Protein AF-A0AAE9Z7R3-F1 (afdb_monomer)

Organism: NCBI:txid137584

Sequence (63 aa):
MTAKISKGFNLQRFNNSLEPLEQALKEKQQSPGHLVLLTHALTDLHQQLDVLQQQVFTPENPG

Nearest PDB structures (foldseek):
  8vaa-assembly1_Q  TM=8.410E-01  e=4.579E+00  Legionella pneumophila
  3lg7-assembly1_B  TM=6.315E-01  e=8.726E+00  synthetic construct

Structure (mmCIF, N/CA/C/O backbone):
data_AF-A0AAE9Z7R3-F1
#
_entry.id   AF-A0AAE9Z7R3-F1
#
loop_
_atom_site.group_PDB
_atom_site.id
_atom_site.type_symbol
_atom_site.label_atom_id
_atom_site.label_alt_id
_atom_site.label_comp_id
_atom_site.label_asym_id
_atom_site.label_entity_id
_atom_site.label_seq_id
_atom_site.pdbx_PDB_ins_code
_atom_site.Cartn_x
_atom_site.Cartn_y
_atom_site.Cartn_z
_atom_site.occupancy
_atom_site.B_iso_or_equiv
_atom_site.auth_seq_id
_atom_site.auth_comp_id
_atom_site.auth_asym_id
_atom_site.auth_atom_id
_atom_site.pdbx_PDB_model_num
ATOM 1 N N . MET A 1 1 ? 21.588 16.144 -9.205 1.00 32.12 1 MET A N 1
ATOM 2 C CA . MET A 1 1 ? 21.259 14.866 -9.870 1.00 32.12 1 MET A CA 1
ATOM 3 C C . MET A 1 1 ? 19.792 14.577 -9.605 1.00 32.12 1 MET A C 1
ATOM 5 O O . MET A 1 1 ? 19.438 14.307 -8.469 1.00 32.12 1 MET A O 1
ATOM 9 N N . THR A 1 2 ? 18.924 14.748 -10.596 1.00 39.28 2 THR A N 1
ATOM 10 C CA . THR A 1 2 ? 17.484 14.474 -10.473 1.00 39.28 2 THR A CA 1
ATOM 11 C C . THR A 1 2 ? 17.280 12.987 -10.737 1.00 39.28 2 THR A C 1
ATOM 13 O O . THR A 1 2 ? 17.574 12.527 -11.841 1.00 39.28 2 THR A O 1
ATOM 16 N N . ALA A 1 3 ? 16.851 12.219 -9.733 1.00 42.78 3 ALA A N 1
ATOM 17 C CA . ALA A 1 3 ? 16.547 10.804 -9.917 1.00 42.78 3 ALA A CA 1
ATOM 18 C C . ALA A 1 3 ? 15.454 10.682 -10.990 1.00 42.78 3 ALA A C 1
ATOM 20 O O . ALA A 1 3 ? 14.337 11.168 -10.806 1.00 42.78 3 ALA A O 1
ATOM 21 N N . LYS A 1 4 ? 15.790 10.099 -12.147 1.00 49.91 4 LYS A N 1
ATOM 22 C CA . LYS A 1 4 ? 14.794 9.751 -13.160 1.00 49.91 4 LYS A CA 1
ATOM 23 C C . LYS A 1 4 ? 14.003 8.585 -12.595 1.00 49.91 4 LYS A C 1
ATOM 25 O O . LYS A 1 4 ? 14.486 7.461 -12.573 1.00 49.91 4 LYS A O 1
ATOM 30 N N . ILE A 1 5 ? 12.819 8.894 -12.088 1.00 57.59 5 ILE A N 1
ATOM 31 C CA . ILE A 1 5 ? 11.857 7.908 -11.622 1.00 57.59 5 ILE A CA 1
ATOM 32 C C . ILE A 1 5 ? 11.579 6.953 -12.793 1.00 57.59 5 ILE A C 1
ATOM 34 O O . ILE A 1 5 ? 11.232 7.402 -13.889 1.00 57.59 5 ILE A O 1
ATOM 38 N N . SER A 1 6 ? 11.836 5.662 -12.589 1.00 57.03 6 SER A N 1
ATOM 39 C CA . SER A 1 6 ? 11.840 4.650 -13.645 1.00 57.03 6 SER A CA 1
ATOM 40 C C . SER A 1 6 ? 10.470 4.549 -14.342 1.00 57.03 6 SER A C 1
ATOM 42 O O . SER A 1 6 ? 9.429 4.741 -13.707 1.00 57.03 6 SER A O 1
ATOM 44 N N . LYS A 1 7 ? 10.454 4.291 -15.663 1.00 60.72 7 LYS A N 1
ATOM 45 C CA . LYS A 1 7 ? 9.236 4.210 -16.501 1.00 60.72 7 LYS A CA 1
ATOM 46 C C . LYS A 1 7 ? 8.312 3.096 -15.983 1.00 60.72 7 LYS A C 1
ATOM 48 O O . LYS A 1 7 ? 8.442 1.947 -16.385 1.00 60.72 7 LYS A O 1
ATOM 53 N N . GLY A 1 8 ? 7.369 3.435 -15.111 1.00 64.56 8 GLY A N 1
ATOM 54 C CA . GLY A 1 8 ? 6.416 2.483 -14.527 1.00 64.56 8 GLY A CA 1
ATOM 55 C C . GLY A 1 8 ? 6.206 2.667 -13.028 1.00 64.56 8 GLY A C 1
ATOM 56 O O . GLY A 1 8 ? 5.159 2.281 -12.514 1.00 64.56 8 GLY A O 1
ATOM 57 N N . PHE A 1 9 ? 7.139 3.324 -12.336 1.00 72.44 9 PHE A N 1
ATOM 58 C CA . PHE A 1 9 ? 6.916 3.722 -10.954 1.00 72.44 9 PHE A CA 1
ATOM 59 C C . PHE A 1 9 ? 6.106 5.016 -10.893 1.00 72.44 9 PHE A C 1
ATOM 61 O O . PHE A 1 9 ? 6.474 6.036 -11.479 1.00 72.44 9 PHE A O 1
ATOM 68 N N . ASN A 1 10 ? 4.997 4.977 -10.160 1.00 79.44 10 ASN A N 1
ATOM 69 C CA . ASN A 1 10 ? 4.135 6.129 -9.952 1.00 79.44 10 ASN A CA 1
ATOM 70 C C . ASN A 1 10 ? 4.341 6.675 -8.533 1.00 79.44 10 ASN A C 1
ATOM 72 O O . ASN A 1 10 ? 3.766 6.162 -7.577 1.00 79.44 10 ASN A O 1
ATOM 76 N N . LEU A 1 11 ? 5.134 7.745 -8.421 1.00 77.88 11 LEU A N 1
ATOM 77 C CA . LEU A 1 11 ? 5.431 8.418 -7.149 1.00 77.88 11 LEU A CA 1
ATOM 78 C C . LEU A 1 11 ? 4.162 8.913 -6.437 1.00 77.88 11 LEU A C 1
ATOM 80 O O . LEU A 1 11 ? 4.080 8.875 -5.215 1.00 77.88 11 LEU A O 1
ATOM 84 N N . GLN A 1 12 ? 3.160 9.360 -7.197 1.00 81.19 12 GLN A N 1
ATOM 85 C CA . GLN A 1 12 ? 1.891 9.810 -6.632 1.00 81.19 12 GLN A CA 1
ATOM 86 C C . GLN A 1 12 ? 1.116 8.638 -6.024 1.00 81.19 12 GLN A C 1
ATOM 88 O O . GLN A 1 12 ? 0.608 8.756 -4.916 1.00 81.19 12 GLN A O 1
ATOM 93 N N . ARG A 1 13 ? 1.073 7.487 -6.708 1.00 79.69 13 ARG A N 1
ATOM 94 C CA . ARG A 1 13 ? 0.455 6.264 -6.173 1.00 79.69 13 ARG A CA 1
ATOM 95 C C . ARG A 1 13 ? 1.189 5.773 -4.923 1.00 79.69 13 ARG A C 1
ATOM 97 O O . ARG A 1 13 ? 0.534 5.399 -3.963 1.00 79.69 13 ARG A O 1
ATOM 104 N N . PHE A 1 14 ? 2.518 5.840 -4.914 1.00 82.06 14 PHE A N 1
ATOM 105 C CA . PHE A 1 14 ? 3.335 5.481 -3.754 1.00 82.06 14 PHE A CA 1
ATOM 106 C C . PHE A 1 14 ? 3.011 6.344 -2.533 1.00 82.06 14 PHE A C 1
ATOM 108 O O . PHE A 1 14 ? 2.707 5.820 -1.464 1.00 82.06 14 PHE A O 1
ATOM 115 N N . ASN A 1 15 ? 2.989 7.666 -2.709 1.00 81.38 15 ASN A N 1
ATOM 116 C CA . ASN A 1 15 ? 2.646 8.593 -1.633 1.00 81.38 15 ASN A CA 1
ATOM 117 C C . ASN A 1 15 ? 1.207 8.388 -1.135 1.00 81.38 15 ASN A C 1
ATOM 119 O O . ASN A 1 15 ? 0.979 8.360 0.072 1.00 81.38 15 ASN A O 1
ATOM 123 N N . ASN A 1 16 ? 0.256 8.165 -2.047 1.00 82.81 16 ASN A N 1
ATOM 124 C CA . ASN A 1 16 ? -1.141 7.905 -1.694 1.00 82.81 16 ASN A CA 1
ATOM 125 C C . ASN A 1 16 ? -1.325 6.603 -0.892 1.00 82.81 16 ASN A C 1
ATOM 127 O O . ASN A 1 16 ? -2.283 6.499 -0.131 1.00 82.81 16 ASN A O 1
ATOM 131 N N . SER A 1 17 ? -0.438 5.615 -1.054 1.00 81.00 17 SER A N 1
ATOM 132 C CA . SER A 1 17 ? -0.477 4.358 -0.293 1.00 81.00 17 SER A CA 1
ATOM 133 C C . SER A 1 17 ? 0.228 4.462 1.070 1.00 81.00 17 SER A C 1
ATOM 135 O O . SER A 1 17 ? -0.081 3.686 1.972 1.00 81.00 17 SER A O 1
ATOM 137 N N . LEU A 1 18 ? 1.134 5.431 1.257 1.00 82.00 18 LEU A N 1
ATOM 138 C CA . LEU A 1 18 ? 1.834 5.667 2.528 1.00 82.00 18 LEU A CA 1
ATOM 139 C C . LEU A 1 18 ? 0.983 6.405 3.564 1.00 82.00 18 LEU A C 1
ATOM 141 O O . LEU A 1 18 ? 0.996 6.042 4.736 1.00 82.00 18 LEU A O 1
ATOM 145 N N . GLU A 1 19 ? 0.234 7.422 3.151 1.00 80.88 19 GLU A N 1
ATOM 146 C CA . GLU A 1 19 ? -0.565 8.249 4.061 1.00 80.88 19 GLU A CA 1
ATOM 147 C C . GLU A 1 19 ? -1.583 7.443 4.907 1.00 80.88 19 GLU A C 1
ATOM 149 O O . GLU A 1 19 ? -1.562 7.562 6.139 1.00 80.88 19 GLU A O 1
ATOM 154 N N . PRO A 1 20 ? -2.412 6.548 4.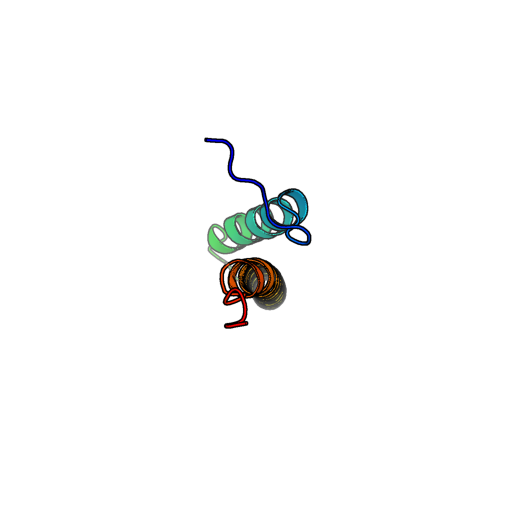326 1.00 76.38 20 PRO A N 1
ATOM 155 C CA . PRO A 1 20 ? -3.310 5.702 5.112 1.00 76.38 20 PRO A CA 1
ATOM 156 C C . PRO A 1 20 ? -2.557 4.658 5.947 1.00 76.38 20 PRO A C 1
ATOM 158 O O . PRO A 1 20 ? -3.029 4.285 7.021 1.00 76.38 20 PRO A O 1
ATOM 161 N N . LEU A 1 21 ? -1.378 4.207 5.502 1.00 79.38 21 LEU A N 1
ATOM 162 C CA . LEU A 1 21 ? -0.532 3.290 6.267 1.00 79.38 21 LEU A CA 1
ATOM 163 C C . LEU A 1 21 ? -0.022 3.964 7.549 1.00 79.38 21 LEU A C 1
ATOM 165 O O . LEU A 1 21 ? -0.122 3.396 8.634 1.00 79.38 21 LEU A O 1
ATOM 169 N N . GLU A 1 22 ? 0.478 5.195 7.445 1.00 82.38 22 GLU A N 1
ATOM 170 C CA . GLU A 1 22 ? 0.936 5.970 8.597 1.00 82.38 22 GLU A CA 1
ATOM 171 C C . GLU A 1 22 ? -0.194 6.269 9.582 1.00 82.38 22 GLU A C 1
ATOM 173 O O . GLU A 1 22 ? 0.014 6.209 10.795 1.00 82.38 22 GLU A O 1
ATOM 178 N N . GLN A 1 23 ? -1.390 6.590 9.082 1.00 80.19 23 GLN A N 1
ATOM 179 C CA . GLN A 1 23 ? -2.562 6.805 9.930 1.00 80.19 23 GLN A CA 1
ATOM 180 C C . GLN A 1 23 ? -2.962 5.517 10.658 1.00 80.19 23 GLN A C 1
ATOM 182 O O . GLN A 1 23 ? -3.083 5.523 11.883 1.00 80.19 23 GLN A O 1
ATOM 187 N N . ALA A 1 24 ? -3.048 4.394 9.946 1.00 75.44 24 ALA A N 1
ATOM 188 C CA . ALA A 1 24 ? -3.409 3.105 10.531 1.00 75.44 24 ALA A CA 1
ATOM 189 C C . ALA A 1 24 ? -2.353 2.546 11.510 1.00 75.44 24 ALA A C 1
ATOM 191 O O . ALA A 1 24 ? -2.689 1.765 12.402 1.00 75.44 24 ALA A O 1
ATOM 192 N N . LEU A 1 25 ? -1.083 2.953 11.387 1.00 77.00 25 LEU A N 1
ATOM 193 C CA . LEU A 1 25 ? -0.028 2.656 12.366 1.00 77.00 25 LEU A CA 1
ATOM 194 C C . LEU A 1 25 ? -0.090 3.560 13.608 1.00 77.00 25 LEU A C 1
ATOM 196 O O . LEU A 1 25 ? 0.295 3.134 14.697 1.00 77.00 25 LEU A O 1
ATOM 200 N N . LYS A 1 26 ? -0.559 4.807 13.466 1.00 80.69 26 LYS A N 1
ATOM 201 C CA . LYS A 1 26 ? -0.753 5.745 14.589 1.00 80.69 26 LYS A CA 1
ATOM 202 C C . LYS A 1 26 ? -1.977 5.390 15.432 1.00 80.69 26 LYS A C 1
ATOM 204 O O . LYS A 1 26 ? -2.015 5.704 16.625 1.00 80.69 26 LYS A O 1
ATOM 209 N N . GLU A 1 27 ? -2.970 4.738 14.840 1.00 78.69 27 GLU A N 1
ATOM 210 C CA . GLU A 1 27 ? -4.149 4.273 15.557 1.00 78.69 27 GLU A CA 1
ATOM 211 C C . GLU A 1 27 ? -3.816 3.101 16.493 1.00 78.69 27 GLU A C 1
ATOM 213 O O . GLU A 1 27 ? -3.459 2.003 16.076 1.00 78.69 27 GLU A O 1
ATOM 218 N N . LYS A 1 28 ? -3.980 3.321 17.805 1.00 64.62 28 LYS A N 1
ATOM 219 C CA . LYS A 1 28 ? -3.743 2.299 18.843 1.00 64.62 28 LYS A CA 1
ATOM 220 C C . LYS A 1 28 ? -4.774 1.163 18.845 1.00 64.62 28 LYS A C 1
ATOM 222 O O . LYS A 1 28 ? -4.556 0.157 19.515 1.00 64.62 28 LYS A O 1
ATOM 227 N N . GLN A 1 29 ? -5.903 1.332 18.155 1.00 67.06 29 GLN A N 1
ATOM 228 C CA . GLN A 1 29 ? -6.961 0.328 18.049 1.00 67.06 29 GLN A CA 1
ATOM 229 C C . GLN A 1 29 ? -7.058 -0.170 16.611 1.00 67.06 29 GLN A C 1
ATOM 231 O O . GLN A 1 29 ? -7.705 0.431 15.755 1.00 67.06 29 GLN A O 1
ATOM 236 N N . GLN A 1 30 ? -6.420 -1.306 16.352 1.00 72.12 30 GLN A N 1
ATOM 237 C CA . GLN A 1 30 ? -6.510 -1.956 15.055 1.00 72.12 30 GLN A CA 1
ATOM 238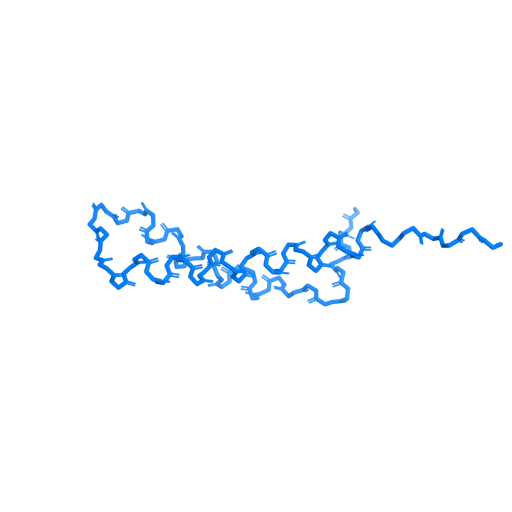 C C . GLN A 1 30 ? -7.778 -2.806 15.016 1.00 72.12 30 GLN A C 1
ATOM 240 O O . GLN A 1 30 ? -7.868 -3.861 15.642 1.00 72.12 30 GLN A O 1
ATOM 245 N N . SER A 1 31 ? -8.792 -2.309 14.309 1.00 78.81 31 SER A N 1
ATOM 246 C CA . SER A 1 31 ? -9.962 -3.113 13.971 1.00 78.81 31 SER A CA 1
ATOM 247 C C . SER A 1 31 ? -9.579 -4.166 12.915 1.00 78.81 31 SER A C 1
ATOM 249 O O . SER A 1 31 ? -8.625 -3.961 12.158 1.00 78.81 31 SER A O 1
ATOM 251 N N . PRO A 1 32 ? -10.325 -5.276 12.785 1.00 77.38 32 PRO A N 1
ATOM 252 C CA . PRO A 1 32 ? -10.097 -6.247 11.714 1.00 77.38 32 PRO A CA 1
ATOM 253 C C . PRO A 1 32 ? -10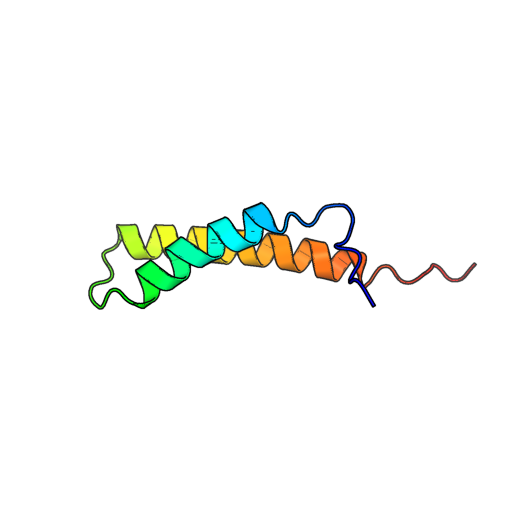.131 -5.614 10.313 1.00 77.38 32 PRO A C 1
ATOM 255 O O . PRO A 1 32 ? -9.343 -5.985 9.448 1.00 77.38 32 PRO A O 1
ATOM 258 N N . GLY A 1 33 ? -10.986 -4.605 10.104 1.00 78.56 33 GLY A N 1
ATOM 259 C CA . GLY A 1 33 ? -11.018 -3.827 8.862 1.00 78.56 33 GLY A CA 1
ATOM 260 C C . GLY A 1 33 ? -9.736 -3.019 8.630 1.00 78.56 33 GLY A C 1
ATOM 261 O O . GLY A 1 33 ? -9.241 -2.970 7.506 1.00 78.56 33 GLY A O 1
ATOM 262 N N . HIS A 1 34 ? -9.143 -2.459 9.689 1.00 76.50 34 HIS A N 1
ATOM 263 C CA . HIS A 1 34 ? -7.864 -1.745 9.606 1.00 76.50 34 HIS A CA 1
ATOM 264 C C . HIS A 1 34 ? -6.697 -2.664 9.240 1.00 76.50 34 HIS A C 1
ATOM 266 O O . HIS A 1 34 ? -5.855 -2.279 8.435 1.00 76.50 34 HIS A O 1
ATOM 272 N N . LEU A 1 35 ? -6.665 -3.896 9.755 1.00 79.69 35 LEU A N 1
ATOM 273 C CA . LEU A 1 35 ? -5.624 -4.868 9.397 1.00 79.69 35 LEU A CA 1
ATOM 274 C C . LEU A 1 35 ? -5.681 -5.266 7.914 1.00 79.69 35 LEU A C 1
ATOM 276 O O . LEU A 1 35 ? -4.640 -5.410 7.270 1.00 79.69 35 LEU A O 1
ATOM 280 N N . VAL A 1 36 ? -6.885 -5.399 7.350 1.00 84.12 36 VAL A N 1
ATOM 281 C CA . VAL A 1 36 ? -7.070 -5.688 5.917 1.00 84.12 36 VAL A CA 1
ATOM 282 C C . VAL A 1 36 ? -6.586 -4.516 5.061 1.00 84.12 36 VAL A C 1
ATOM 284 O O . VAL A 1 36 ? -5.843 -4.727 4.103 1.00 84.12 36 VAL A O 1
ATOM 287 N N . LEU A 1 37 ? -6.937 -3.281 5.435 1.00 81.00 37 LEU A N 1
ATOM 288 C CA . LEU A 1 37 ? -6.480 -2.074 4.737 1.00 81.00 37 LEU A CA 1
ATOM 289 C C . LEU A 1 37 ? -4.955 -1.914 4.792 1.00 81.00 37 LEU A C 1
ATOM 291 O O . LEU A 1 37 ? -4.336 -1.637 3.767 1.00 81.00 37 LEU A O 1
ATOM 295 N N . LEU A 1 38 ? -4.343 -2.167 5.952 1.00 81.94 38 LEU A N 1
ATOM 296 C CA . LEU A 1 38 ? -2.886 -2.188 6.116 1.00 81.94 38 LEU A CA 1
ATOM 297 C C . LEU A 1 38 ? -2.229 -3.233 5.212 1.00 81.94 38 LEU A C 1
ATOM 299 O O . LEU A 1 38 ? -1.248 -2.937 4.536 1.00 81.94 38 LEU A O 1
ATOM 303 N N . THR A 1 39 ? -2.785 -4.443 5.162 1.00 85.12 39 THR A N 1
ATOM 304 C CA . THR A 1 39 ? -2.255 -5.528 4.322 1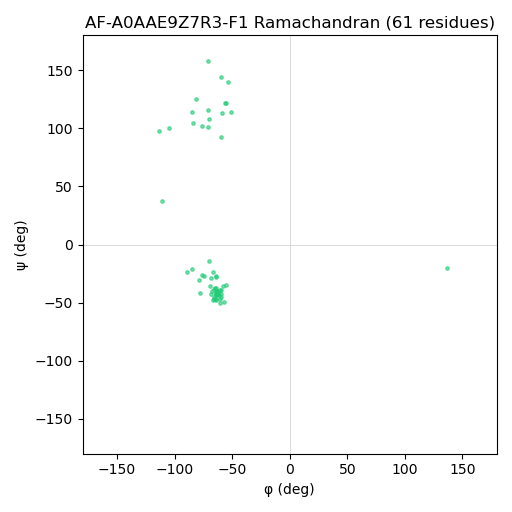.00 85.12 39 THR A CA 1
ATOM 305 C C . THR A 1 39 ? -2.321 -5.168 2.838 1.00 85.12 39 THR A C 1
ATOM 307 O O . THR A 1 39 ? -1.362 -5.397 2.099 1.00 85.12 39 THR A O 1
ATOM 310 N N . HIS A 1 40 ? -3.423 -4.558 2.398 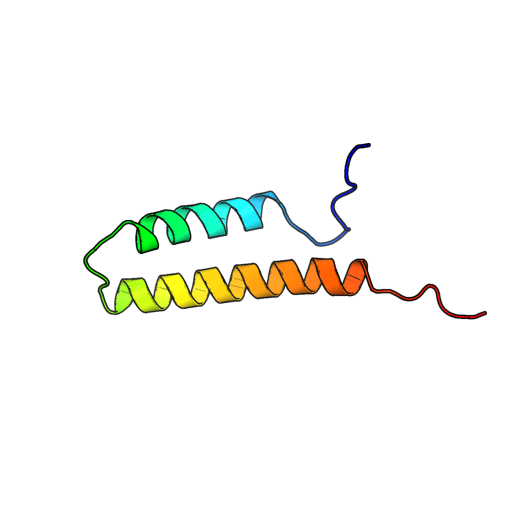1.00 85.56 40 HIS A N 1
ATOM 311 C CA . HIS A 1 40 ? -3.571 -4.071 1.027 1.00 85.56 40 HIS A CA 1
ATOM 312 C C . HIS A 1 40 ? -2.570 -2.954 0.707 1.00 85.56 40 HIS A C 1
ATOM 314 O O . HIS A 1 40 ? -1.898 -3.027 -0.320 1.00 85.56 40 HIS A O 1
ATOM 320 N N . ALA A 1 41 ? -2.423 -1.963 1.592 1.00 83.25 41 ALA A N 1
ATOM 321 C CA . ALA A 1 41 ? -1.473 -0.866 1.418 1.00 83.25 41 ALA A CA 1
ATOM 322 C C . ALA A 1 41 ? -0.019 -1.366 1.358 1.00 83.25 41 ALA A C 1
ATOM 324 O O . ALA A 1 41 ? 0.738 -0.962 0.478 1.00 83.25 41 ALA A O 1
ATOM 325 N N . LEU A 1 42 ? 0.364 -2.301 2.234 1.00 85.25 42 LEU A N 1
ATOM 326 C CA . LEU A 1 42 ? 1.695 -2.916 2.224 1.00 85.25 42 LEU A CA 1
ATOM 327 C C . LEU A 1 42 ? 1.953 -3.720 0.948 1.00 85.25 42 LEU A C 1
ATOM 329 O O . LEU A 1 42 ? 3.043 -3.639 0.387 1.00 85.25 42 LEU A O 1
ATOM 333 N N . THR A 1 43 ? 0.957 -4.469 0.475 1.00 88.00 43 THR A N 1
ATOM 334 C CA . THR A 1 43 ? 1.061 -5.242 -0.771 1.00 88.00 43 THR A CA 1
ATOM 335 C C . THR A 1 43 ? 1.235 -4.318 -1.976 1.00 88.00 43 THR A C 1
ATOM 337 O O . THR A 1 43 ? 2.080 -4.571 -2.831 1.00 88.00 43 THR A O 1
ATOM 340 N N . ASP A 1 44 ? 0.477 -3.221 -2.026 1.00 85.19 44 ASP A N 1
ATOM 341 C CA . ASP A 1 44 ? 0.577 -2.219 -3.087 1.00 85.19 44 ASP A CA 1
ATOM 342 C C . ASP A 1 44 ? 1.954 -1.535 -3.102 1.00 85.19 44 ASP A C 1
ATOM 344 O O . ASP A 1 44 ? 2.572 -1.399 -4.159 1.00 85.19 44 ASP A O 1
ATOM 348 N N . LEU A 1 45 ? 2.483 -1.174 -1.928 1.00 85.00 45 LEU A N 1
ATOM 349 C CA . LEU A 1 45 ? 3.832 -0.618 -1.792 1.00 85.00 45 LEU A CA 1
ATOM 350 C C . LEU A 1 45 ? 4.909 -1.626 -2.212 1.00 85.00 45 LEU A C 1
ATOM 352 O O . LEU A 1 45 ? 5.846 -1.252 -2.915 1.00 85.00 45 LEU A O 1
ATOM 356 N N . HIS A 1 46 ? 4.765 -2.898 -1.834 1.00 85.06 46 HIS A N 1
ATOM 357 C CA . HIS A 1 46 ? 5.697 -3.957 -2.225 1.00 85.06 46 HIS A CA 1
ATOM 358 C C . HIS A 1 46 ? 5.747 -4.125 -3.746 1.00 85.06 46 HIS A C 1
ATOM 360 O O . HIS A 1 46 ? 6.826 -4.115 -4.326 1.00 85.06 46 HIS A O 1
ATOM 366 N N . GLN A 1 47 ? 4.590 -4.176 -4.413 1.00 84.56 47 GLN A N 1
ATOM 367 C CA . GLN A 1 47 ? 4.525 -4.267 -5.876 1.00 84.56 47 GLN A CA 1
ATOM 368 C C . GLN A 1 47 ? 5.186 -3.068 -6.562 1.00 84.56 47 GLN A C 1
ATOM 370 O O . GLN A 1 47 ? 5.858 -3.215 -7.581 1.00 84.56 47 GLN A O 1
ATOM 375 N N . GLN A 1 48 ? 5.010 -1.864 -6.017 1.00 79.38 48 GLN A N 1
ATOM 376 C CA . GLN A 1 48 ? 5.646 -0.669 -6.567 1.00 79.38 48 GLN A CA 1
ATOM 377 C C . GLN A 1 48 ? 7.168 -0.674 -6.364 1.00 79.38 48 GLN A C 1
ATOM 379 O O . GLN A 1 48 ? 7.901 -0.227 -7.249 1.00 79.38 48 GLN A O 1
ATOM 384 N N . LEU A 1 49 ? 7.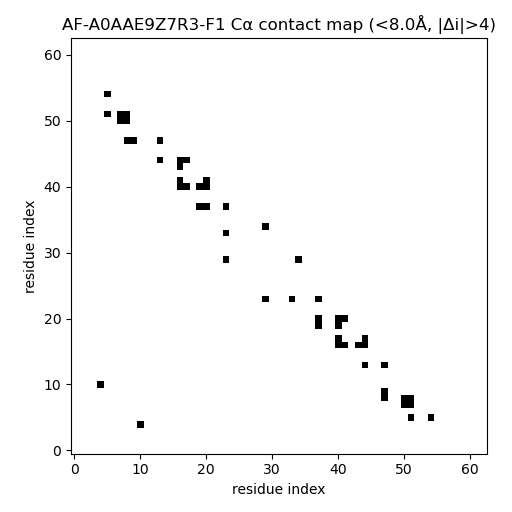650 -1.199 -5.235 1.00 81.38 49 LEU A N 1
ATOM 385 C CA . LEU A 1 49 ? 9.078 -1.397 -4.980 1.00 81.38 49 LEU A CA 1
ATOM 386 C C . LEU A 1 49 ? 9.676 -2.475 -5.891 1.00 81.38 49 LEU A C 1
ATOM 388 O O . LEU A 1 49 ? 10.761 -2.261 -6.426 1.00 81.38 49 LEU A O 1
ATOM 392 N N . ASP A 1 50 ? 8.957 -3.568 -6.147 1.00 82.94 50 ASP A N 1
ATOM 393 C CA . ASP A 1 50 ? 9.372 -4.602 -7.100 1.00 82.94 50 ASP A CA 1
ATOM 394 C C . ASP A 1 50 ? 9.536 -4.031 -8.511 1.00 82.94 50 ASP A C 1
ATOM 396 O O . ASP A 1 50 ? 10.532 -4.305 -9.179 1.00 82.94 50 ASP A O 1
ATOM 400 N N . VAL A 1 51 ? 8.608 -3.176 -8.959 1.00 79.56 51 VAL A N 1
ATOM 401 C CA . VAL A 1 51 ? 8.718 -2.484 -10.256 1.00 79.56 51 VAL A CA 1
ATOM 402 C C . VAL A 1 51 ? 9.984 -1.624 -10.323 1.00 79.56 51 VAL A C 1
ATOM 404 O O . VAL A 1 51 ? 10.647 -1.590 -11.361 1.00 79.56 51 VAL A O 1
ATOM 407 N N . LEU A 1 52 ? 10.356 -0.951 -9.229 1.00 72.88 52 LEU A N 1
ATOM 408 C CA . LEU A 1 52 ? 11.619 -0.214 -9.163 1.00 72.88 52 LEU A CA 1
ATOM 409 C C . LEU A 1 52 ? 12.826 -1.154 -9.210 1.00 72.88 52 LEU A C 1
ATOM 411 O O . LEU A 1 52 ? 13.749 -0.908 -9.983 1.00 72.88 52 LEU A O 1
ATOM 415 N N . GLN A 1 53 ? 12.829 -2.227 -8.419 1.00 72.69 53 GLN A N 1
ATOM 416 C CA . GLN A 1 53 ? 13.952 -3.163 -8.346 1.00 72.69 53 GLN A CA 1
ATOM 417 C C . GLN A 1 53 ? 14.193 -3.887 -9.672 1.00 72.69 53 GLN A C 1
ATOM 419 O O . GLN A 1 53 ? 15.333 -3.959 -10.121 1.00 72.69 53 GLN A O 1
ATOM 424 N N . GLN A 1 54 ? 13.138 -4.347 -10.347 1.00 69.00 54 GLN A N 1
ATOM 425 C CA . GLN A 1 54 ? 13.247 -5.025 -11.641 1.00 69.00 54 GLN A CA 1
ATOM 426 C C . GLN A 1 54 ? 13.807 -4.115 -12.744 1.00 69.00 54 GLN A C 1
ATOM 428 O O . GLN A 1 54 ? 14.455 -4.602 -13.664 1.00 69.00 54 GLN A O 1
ATOM 433 N N . GLN A 1 55 ? 13.599 -2.797 -12.651 1.00 61.84 55 GLN A N 1
ATOM 434 C CA . GLN A 1 55 ? 14.151 -1.832 -13.610 1.00 61.84 55 GLN A CA 1
ATOM 435 C C . GLN A 1 55 ? 15.543 -1.315 -13.228 1.00 61.84 55 GLN A C 1
ATOM 437 O O . GLN A 1 55 ? 16.288 -0.881 -14.101 1.00 61.84 55 GLN A O 1
ATOM 442 N N . VAL A 1 56 ? 15.915 -1.363 -11.947 1.00 58.22 56 VAL A N 1
ATOM 443 C CA . VAL A 1 56 ? 17.294 -1.106 -11.492 1.00 58.22 56 VAL A CA 1
ATOM 444 C C . VAL A 1 56 ? 18.197 -2.312 -11.786 1.00 58.22 56 VAL A C 1
ATOM 446 O O . VAL A 1 56 ? 19.396 -2.146 -11.992 1.00 58.22 56 VAL A O 1
ATOM 449 N N . PHE A 1 57 ? 17.614 -3.511 -11.859 1.00 48.56 57 PHE A N 1
ATOM 450 C CA . PHE A 1 57 ? 18.290 -4.782 -12.116 1.00 48.56 57 PHE A CA 1
ATOM 451 C C . PHE A 1 57 ? 17.932 -5.377 -13.485 1.00 48.56 57 PHE A C 1
ATOM 453 O O . PHE A 1 57 ? 17.821 -6.592 -13.626 1.00 48.56 57 PHE A O 1
ATOM 460 N N . THR A 1 58 ? 17.769 -4.552 -14.520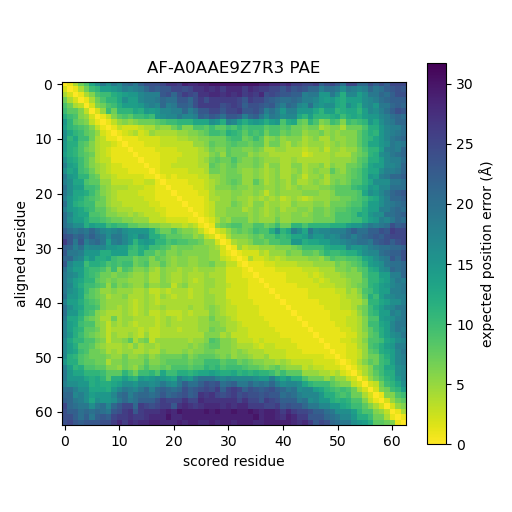 1.00 49.38 58 THR A N 1
ATOM 461 C CA . THR A 1 58 ? 18.048 -5.046 -15.873 1.00 49.38 58 THR A CA 1
ATOM 462 C C . THR A 1 58 ? 19.565 -5.088 -16.017 1.00 49.38 58 THR A C 1
ATOM 464 O O . THR A 1 58 ? 20.155 -4.018 -16.186 1.00 49.38 58 THR A O 1
ATOM 467 N N . PRO A 1 59 ? 20.230 -6.260 -15.923 1.00 47.41 59 PRO A N 1
ATOM 468 C CA . PRO A 1 59 ? 21.582 -6.355 -16.437 1.00 47.41 59 PRO A CA 1
ATOM 469 C C . PRO A 1 59 ? 21.504 -5.915 -17.896 1.00 47.41 59 PRO A C 1
ATOM 471 O O . PRO A 1 59 ? 20.723 -6.462 -18.678 1.00 47.41 59 PRO A O 1
ATOM 474 N N . GLU A 1 60 ? 22.258 -4.879 -18.250 1.00 49.88 60 GLU A N 1
ATOM 475 C CA . GLU A 1 60 ? 22.587 -4.643 -19.646 1.00 4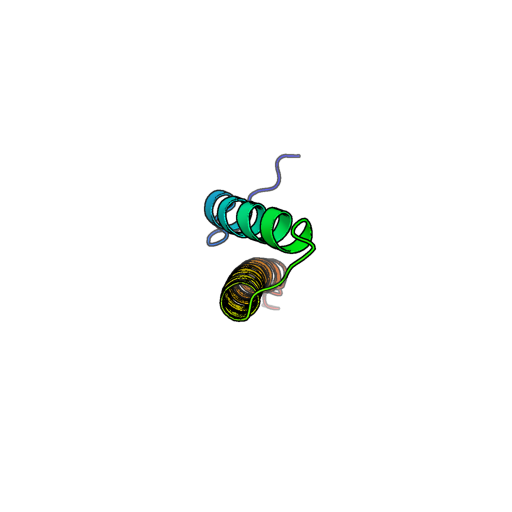9.88 60 GLU A CA 1
ATOM 476 C C . GLU A 1 60 ? 23.134 -5.978 -20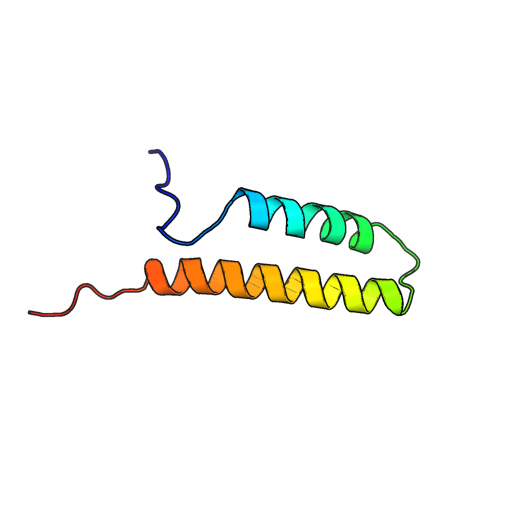.166 1.00 49.88 60 GLU A C 1
ATOM 478 O O . GLU A 1 60 ? 24.096 -6.520 -19.619 1.00 49.88 60 GLU A O 1
ATOM 483 N N . ASN A 1 61 ? 22.408 -6.599 -21.097 1.00 39.66 61 ASN A N 1
ATOM 484 C CA . ASN A 1 61 ? 22.738 -7.927 -21.599 1.00 39.66 61 ASN A CA 1
ATOM 485 C C . ASN A 1 61 ? 24.200 -7.934 -22.088 1.00 39.66 61 ASN A C 1
ATOM 487 O O . ASN A 1 61 ? 24.607 -6.972 -22.744 1.00 39.66 61 ASN A O 1
ATOM 491 N N . PRO A 1 62 ? 24.975 -9.002 -21.828 1.00 49.97 62 PRO A N 1
ATOM 492 C CA . PRO A 1 62 ? 26.275 -9.192 -22.449 1.00 49.97 62 PRO A CA 1
ATOM 493 C C . PRO A 1 62 ? 26.037 -9.509 -23.929 1.00 49.97 62 PRO A C 1
ATOM 495 O O . PRO A 1 62 ? 25.533 -10.580 -24.270 1.00 49.97 62 PRO A O 1
ATOM 498 N N . GLY A 1 63 ? 26.348 -8.555 -24.797 1.00 37.56 63 GLY A N 1
ATOM 499 C CA . GLY A 1 63 ? 26.336 -8.707 -26.249 1.00 37.56 63 GLY A CA 1
ATOM 500 C C . GLY A 1 63 ? 27.530 -7.994 -26.841 1.00 37.56 63 GLY A C 1
ATOM 501 O O . GLY A 1 63 ? 27.600 -6.762 -26.645 1.00 37.56 63 GLY A O 1
#

pLDDT: mean 71.49, std 14.63, range [32.12, 88.0]

Secondary structure (DSSP, 8-state):
------TT--HHHHHHHHHHHHHHHH-S---HHHHHHHHHHHHHHHHHHHHHHHHHT------

Radius of gyration: 15.63 Å; Cα contacts (8 Å, |Δi|>4): 26; chains: 1; bounding box: 37×24×45 Å

Mean predicted aligned error: 10.18 Å

Solvent-accessible surface area (backbone atoms only — not comparable to full-atom values): 3932 Å² total; per-residue (Å²): 137,80,82,78,74,54,98,82,55,53,68,67,60,52,53,64,40,45,55,60,42,54,51,60,68,69,44,90,73,75,45,77,70,50,53,53,51,43,51,51,33,53,51,54,51,49,55,48,49,48,57,48,50,57,66,72,61,57,73,80,74,94,126

Foldseek 3Di:
DDPPDDDPQDPVQLVVLVVLLVVLVPDPDQDPVSVVSNVVSVVSNVVSVVVVVVRVPPDPDDD